Protein AF-A0A3S3NVH1-F1 (afdb_monomer_lite)

Secondary structure (DSSP, 8-state):
-EEETTTTEEE--HHHHHHHHHH-G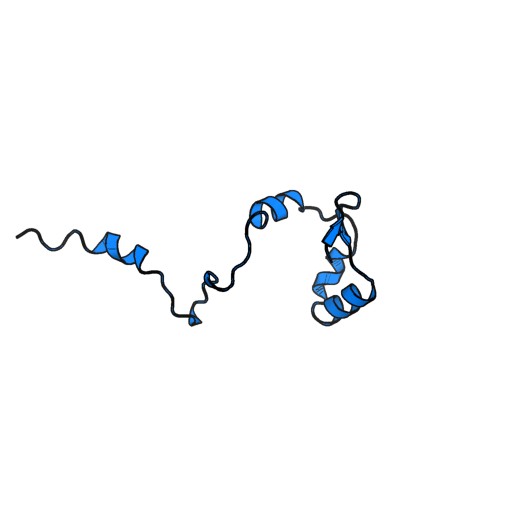GGGGGSSSP-TTHHHHHHHHTT----GGG---GGG----GGGSGGGSTTS---

Structure (mmCIF, N/CA/C/O backbone):
data_AF-A0A3S3NVH1-F1
#
_entry.id   AF-A0A3S3NVH1-F1
#
loop_
_atom_site.group_PDB
_atom_site.id
_atom_site.type_symbol
_atom_site.label_atom_id
_atom_site.label_alt_id
_atom_site.label_comp_id
_atom_site.label_asym_id
_atom_site.label_entity_id
_atom_site.label_seq_id
_atom_site.pdbx_PDB_ins_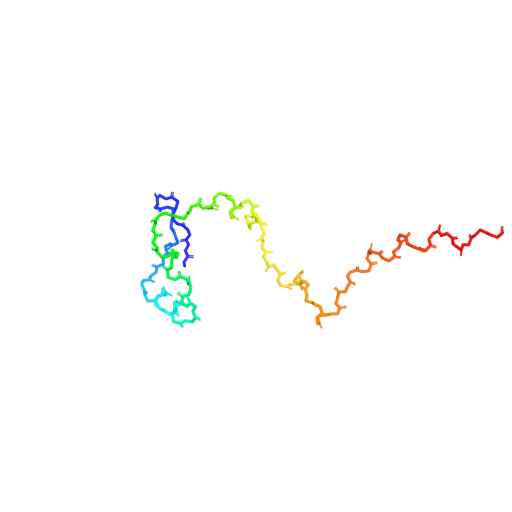code
_atom_site.Cartn_x
_atom_site.Cartn_y
_atom_site.Cartn_z
_atom_site.occupancy
_atom_site.B_iso_or_equiv
_atom_site.auth_seq_id
_atom_site.auth_comp_id
_atom_site.auth_asym_id
_atom_site.auth_atom_id
_atom_site.pdbx_PDB_model_num
ATOM 1 N N . MET A 1 1 ? -12.150 0.394 -5.245 1.00 74.56 1 MET A N 1
ATOM 2 C CA . MET A 1 1 ? -10.993 0.973 -4.536 1.00 74.56 1 MET A CA 1
ATOM 3 C C . MET A 1 1 ? -9.763 0.651 -5.355 1.00 74.56 1 MET A C 1
ATOM 5 O O . MET A 1 1 ? -9.691 -0.466 -5.859 1.00 74.56 1 MET A O 1
ATOM 9 N N . GLY A 1 2 ? -8.856 1.597 -5.537 1.00 78.94 2 GLY A N 1
ATOM 10 C CA . GLY A 1 2 ? -7.644 1.403 -6.327 1.00 78.94 2 GLY A CA 1
ATOM 11 C C . GLY A 1 2 ? -6.561 2.371 -5.882 1.00 78.94 2 GLY A C 1
ATOM 12 O O . GLY A 1 2 ? -6.857 3.366 -5.233 1.00 78.94 2 GLY A O 1
ATOM 13 N N . PHE A 1 3 ? -5.310 2.061 -6.192 1.00 81.81 3 PHE A N 1
ATOM 14 C CA . PHE A 1 3 ? -4.199 2.946 -5.874 1.00 81.81 3 PHE A CA 1
ATOM 15 C C . PHE A 1 3 ? -4.161 4.136 -6.846 1.00 81.81 3 PHE A C 1
ATOM 17 O O . PHE A 1 3 ? -4.264 3.942 -8.057 1.00 81.81 3 PHE A O 1
ATOM 24 N N . ASP A 1 4 ? -4.042 5.352 -6.313 1.00 83.50 4 ASP A N 1
ATOM 25 C CA . ASP A 1 4 ? -3.813 6.585 -7.063 1.00 83.50 4 ASP A CA 1
ATOM 26 C C . ASP A 1 4 ? -2.305 6.901 -7.054 1.00 83.50 4 ASP A C 1
ATOM 28 O O . ASP A 1 4 ? -1.777 7.278 -6.002 1.00 83.50 4 ASP A O 1
ATOM 32 N N . PRO A 1 5 ? -1.607 6.765 -8.197 1.00 78.25 5 PRO A N 1
ATOM 33 C CA . PRO A 1 5 ? -0.165 6.977 -8.285 1.00 78.25 5 PRO A CA 1
ATOM 34 C C . PRO A 1 5 ? 0.238 8.457 -8.233 1.00 78.25 5 PRO A C 1
ATOM 36 O O . PRO A 1 5 ? 1.415 8.750 -8.068 1.00 78.25 5 PRO A O 1
ATOM 39 N N . VAL A 1 6 ? -0.701 9.399 -8.380 1.00 80.25 6 VAL A N 1
ATOM 40 C CA . VAL A 1 6 ? -0.413 10.841 -8.278 1.00 80.25 6 VAL A CA 1
ATOM 41 C C . VAL A 1 6 ? -0.409 11.279 -6.816 1.00 80.25 6 VAL A C 1
ATOM 43 O O . VAL A 1 6 ? 0.425 12.080 -6.401 1.00 80.25 6 VAL A O 1
ATOM 46 N N . LEU A 1 7 ? -1.343 10.741 -6.030 1.00 77.12 7 LEU A N 1
ATOM 47 C CA . LEU A 1 7 ? -1.490 11.042 -4.603 1.00 77.12 7 LEU A CA 1
ATOM 48 C C . LEU A 1 7 ? -0.795 10.015 -3.691 1.00 77.12 7 LEU A C 1
ATOM 50 O O . LEU A 1 7 ? -0.846 10.155 -2.469 1.00 77.12 7 LEU A O 1
ATOM 54 N N . HIS A 1 8 ? -0.196 8.967 -4.267 1.00 77.06 8 HIS A N 1
ATOM 55 C CA . HIS A 1 8 ? 0.356 7.796 -3.573 1.00 77.06 8 HIS A CA 1
ATOM 56 C C . HIS A 1 8 ? -0.559 7.273 -2.451 1.00 77.06 8 HIS A C 1
ATOM 58 O O . HIS A 1 8 ? -0.132 7.072 -1.312 1.00 77.06 8 HIS A O 1
ATOM 64 N N . THR A 1 9 ? -1.851 7.111 -2.753 1.00 81.44 9 THR A N 1
ATOM 65 C CA . THR A 1 9 ? -2.898 6.781 -1.769 1.00 81.44 9 THR A CA 1
ATOM 66 C C . THR A 1 9 ? -3.907 5.799 -2.350 1.00 81.44 9 THR A C 1
ATOM 68 O O . THR A 1 9 ? -4.122 5.747 -3.557 1.00 81.44 9 THR A O 1
ATOM 71 N N . ILE A 1 10 ? -4.568 5.012 -1.498 1.00 82.62 10 ILE A N 1
ATOM 72 C CA . ILE A 1 10 ? -5.694 4.179 -1.927 1.00 82.62 10 ILE A CA 1
ATOM 73 C C . ILE A 1 10 ? -6.933 5.071 -2.098 1.00 82.62 10 ILE A C 1
ATOM 75 O O . ILE A 1 10 ? -7.525 5.553 -1.134 1.00 82.62 10 ILE A O 1
ATOM 79 N N . SER A 1 11 ? -7.341 5.273 -3.346 1.00 82.62 11 SER A N 1
ATOM 80 C CA . SER A 1 11 ? -8.549 6.002 -3.710 1.00 82.62 11 SER A CA 1
ATOM 81 C C . SER A 1 11 ? -9.779 5.092 -3.654 1.00 82.62 11 SER A C 1
ATOM 83 O O . SER A 1 11 ? -9.838 3.994 -4.231 1.00 82.62 11 SER A O 1
ATOM 85 N N . ALA A 1 12 ? -10.790 5.552 -2.928 1.00 83.19 12 ALA A N 1
ATOM 86 C CA . ALA A 1 12 ? -12.089 4.914 -2.806 1.00 83.19 12 ALA A CA 1
ATOM 87 C C . ALA A 1 12 ? -13.156 5.963 -2.481 1.00 83.19 12 ALA A C 1
ATOM 89 O O . ALA A 1 12 ? -12.839 7.065 -2.051 1.00 83.19 12 ALA A O 1
ATOM 90 N N . LEU A 1 13 ? -14.424 5.595 -2.666 1.00 86.88 13 LEU A N 1
ATOM 91 C CA . LEU A 1 13 ? -15.554 6.379 -2.169 1.00 86.88 13 LEU A CA 1
ATOM 92 C C . LEU A 1 13 ? -15.514 6.444 -0.637 1.00 86.88 13 LEU A C 1
ATOM 94 O O . LEU A 1 13 ? -15.245 5.428 0.009 1.00 86.88 13 LEU A O 1
ATOM 98 N N . ASP A 1 14 ? -15.870 7.596 -0.070 1.00 85.69 14 ASP A N 1
ATOM 99 C CA . ASP A 1 14 ? -15.909 7.816 1.384 1.00 85.69 14 ASP A CA 1
ATOM 100 C C . ASP A 1 14 ? -16.760 6.766 2.112 1.00 85.69 14 ASP A C 1
ATOM 102 O O . ASP A 1 14 ? -16.367 6.249 3.154 1.00 85.69 14 ASP A O 1
ATOM 106 N N . GLU A 1 15 ? -17.896 6.374 1.528 1.00 89.06 15 GLU A N 1
ATOM 107 C CA . GLU A 1 15 ? -18.775 5.328 2.070 1.00 89.06 15 GLU A CA 1
ATOM 108 C C . GLU A 1 15 ? -18.092 3.950 2.117 1.00 89.06 15 GLU A C 1
ATOM 110 O O . GLU A 1 15 ? -18.265 3.173 3.064 1.00 89.06 15 GLU A O 1
ATOM 115 N N . ALA A 1 16 ? -17.269 3.653 1.110 1.00 86.94 16 ALA A N 1
ATOM 116 C CA . ALA A 1 16 ? -16.535 2.402 1.028 1.00 86.94 16 ALA A CA 1
ATOM 117 C C . ALA A 1 16 ? -15.403 2.367 2.071 1.00 86.94 16 ALA A C 1
ATOM 119 O O . ALA A 1 16 ? -15.199 1.337 2.717 1.00 86.94 16 ALA A O 1
ATOM 120 N N . TRP A 1 17 ? -14.721 3.496 2.296 1.00 88.44 17 TRP A N 1
ATOM 121 C CA . TRP A 1 17 ? -13.760 3.644 3.391 1.00 88.44 17 TRP A CA 1
ATOM 122 C C . TRP A 1 17 ? -14.423 3.538 4.762 1.00 88.44 17 TRP A C 1
ATOM 124 O O . TRP A 1 17 ? -13.939 2.784 5.602 1.00 88.44 17 TRP A O 1
ATOM 134 N N . ALA A 1 18 ? -15.551 4.216 4.981 1.00 89.94 18 ALA A N 1
ATOM 135 C CA 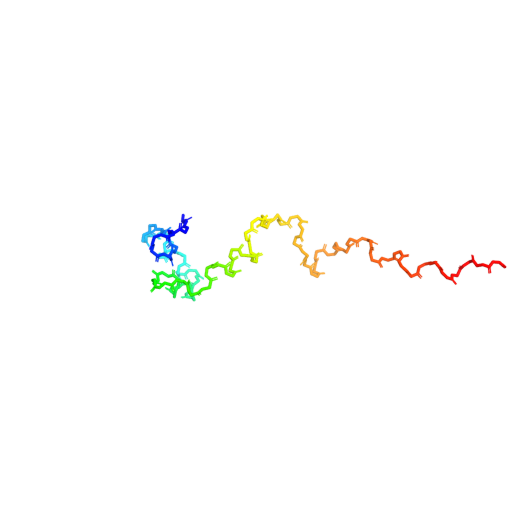. ALA A 1 18 ? -16.283 4.171 6.246 1.00 89.94 18 ALA A CA 1
ATOM 136 C C . ALA A 1 18 ? -16.685 2.735 6.618 1.00 89.94 18 ALA A C 1
ATOM 138 O O . ALA A 1 18 ? -16.412 2.277 7.730 1.00 89.94 18 ALA A O 1
ATOM 139 N N . SER A 1 19 ? -17.238 1.993 5.655 1.00 91.06 19 SER A N 1
ATOM 140 C CA . SER A 1 19 ? -17.599 0.583 5.837 1.00 91.06 19 SER A CA 1
ATOM 141 C C . SER A 1 19 ? -16.375 -0.290 6.145 1.00 91.06 19 SER A C 1
ATOM 143 O O . SER A 1 19 ? -16.417 -1.146 7.031 1.00 91.06 19 SER A O 1
ATOM 145 N N . TYR A 1 20 ? -15.258 -0.065 5.446 1.00 89.12 20 TYR A N 1
ATOM 146 C CA . TYR A 1 20 ? -14.034 -0.845 5.633 1.00 89.12 20 TYR A CA 1
ATOM 147 C C . TYR A 1 20 ? -13.338 -0.551 6.968 1.00 89.12 20 TYR A C 1
ATOM 149 O O . TYR A 1 20 ? -12.871 -1.479 7.629 1.00 89.12 20 TYR A O 1
ATOM 157 N N . ILE A 1 21 ? -13.308 0.712 7.400 1.00 92.62 21 ILE A N 1
ATOM 158 C CA . ILE A 1 21 ? -12.735 1.145 8.683 1.00 92.62 21 ILE A CA 1
ATOM 159 C C . ILE A 1 21 ? -13.579 0.637 9.852 1.00 92.62 21 ILE A C 1
ATOM 161 O O . ILE A 1 21 ? -13.017 0.221 10.864 1.00 92.62 21 ILE A O 1
ATOM 165 N N . GLN A 1 22 ? -14.908 0.606 9.718 1.00 93.31 22 GLN A N 1
ATOM 166 C CA . GLN A 1 22 ? -15.778 0.030 10.747 1.00 93.31 22 GLN A CA 1
ATOM 167 C C . GLN A 1 22 ? -15.434 -1.443 11.016 1.00 93.31 22 GLN A C 1
ATOM 169 O O . GLN A 1 22 ? -15.404 -1.868 12.170 1.00 93.31 22 GLN A O 1
ATOM 174 N N . ALA A 1 23 ? -15.143 -2.214 9.965 1.00 92.75 23 ALA A N 1
ATOM 175 C CA . ALA A 1 23 ? -14.696 -3.600 10.096 1.00 92.75 23 ALA A CA 1
ATOM 176 C C . ALA A 1 23 ? -13.217 -3.714 10.512 1.00 92.75 23 ALA A C 1
ATOM 178 O O . ALA A 1 23 ? -12.846 -4.640 11.231 1.00 92.75 23 ALA A O 1
ATOM 179 N N . ASN A 1 24 ? -12.370 -2.777 10.074 1.00 89.19 24 ASN A N 1
ATOM 180 C CA . ASN A 1 24 ? -10.923 -2.792 10.278 1.00 89.19 24 ASN A CA 1
ATOM 181 C C . ASN A 1 24 ? -10.417 -1.409 10.721 1.00 89.19 24 ASN A C 1
ATOM 183 O O . ASN A 1 24 ? -9.860 -0.669 9.907 1.00 89.19 24 ASN A O 1
ATOM 187 N N . PRO A 1 25 ? -10.517 -1.058 12.016 1.00 90.25 25 PRO A N 1
ATOM 188 C CA . PRO A 1 25 ? -10.176 0.286 12.495 1.00 90.25 25 PRO A CA 1
ATOM 189 C C . PRO A 1 25 ? -8.730 0.705 12.201 1.00 90.25 25 PRO A C 1
ATOM 191 O O . PRO A 1 25 ? -8.440 1.875 11.976 1.00 90.25 25 PRO A O 1
ATOM 194 N N . LYS A 1 26 ? -7.813 -0.270 12.137 1.00 85.75 26 LYS A N 1
ATOM 195 C CA . LYS A 1 26 ? -6.399 -0.057 11.788 1.00 85.75 26 LYS A CA 1
ATOM 196 C C . LYS A 1 26 ? -6.194 0.429 10.350 1.00 85.75 26 LYS A C 1
ATOM 198 O O . LYS A 1 26 ? -5.117 0.919 10.040 1.00 85.75 26 LYS A O 1
ATOM 203 N N . ALA A 1 27 ? -7.192 0.294 9.477 1.00 86.31 27 ALA A N 1
ATOM 204 C CA . ALA A 1 27 ? -7.087 0.712 8.087 1.00 86.31 27 ALA A CA 1
ATOM 205 C C . ALA A 1 27 ? -7.179 2.235 7.895 1.00 86.31 27 ALA A C 1
ATOM 207 O O . ALA A 1 27 ? -6.795 2.730 6.839 1.00 86.31 27 ALA A O 1
ATOM 208 N N . ALA A 1 28 ? -7.640 2.979 8.909 1.00 86.12 28 ALA A N 1
ATOM 209 C CA . ALA A 1 28 ? -7.799 4.432 8.834 1.00 86.12 28 ALA A CA 1
ATOM 210 C C . ALA A 1 28 ? -6.493 5.164 8.472 1.00 86.12 28 ALA A C 1
ATOM 212 O O . ALA A 1 28 ? -6.522 6.158 7.753 1.00 86.12 28 ALA A O 1
ATOM 213 N N . GLN A 1 29 ? -5.341 4.637 8.898 1.00 83.31 29 GLN A N 1
ATOM 214 C CA . GLN A 1 29 ? -4.027 5.208 8.579 1.00 83.31 29 GLN A CA 1
ATOM 215 C C . GLN A 1 29 ? -3.672 5.151 7.081 1.00 83.31 29 GLN A C 1
ATOM 217 O O . GLN A 1 29 ? -2.791 5.873 6.635 1.00 83.31 29 GLN A O 1
ATOM 222 N N . PHE A 1 30 ? -4.339 4.296 6.297 1.00 79.69 30 PHE A N 1
ATOM 223 C CA . PHE A 1 30 ? -4.107 4.168 4.853 1.00 79.69 30 PHE A CA 1
ATOM 224 C C . PHE A 1 30 ? -4.999 5.097 4.017 1.00 79.69 30 PHE A C 1
ATOM 226 O O . PHE A 1 30 ? -4.867 5.131 2.795 1.00 79.69 30 PHE A O 1
ATOM 233 N N . CYS A 1 31 ? -5.911 5.836 4.658 1.00 78.62 31 CYS A N 1
ATOM 234 C CA . CYS A 1 31 ? -6.728 6.861 4.002 1.00 78.62 31 CYS A CA 1
ATOM 235 C C . CYS A 1 31 ? -5.967 8.183 3.821 1.00 78.62 31 CYS A C 1
ATOM 237 O O . CYS A 1 31 ? -6.385 9.034 3.041 1.00 78.62 31 CYS A O 1
ATOM 239 N N . THR A 1 32 ? -4.882 8.381 4.574 1.00 75.94 32 THR A N 1
ATOM 240 C CA . THR A 1 32 ? -4.085 9.609 4.571 1.00 75.94 32 THR A CA 1
ATOM 241 C C . THR A 1 32 ? -2.839 9.458 3.688 1.00 75.94 32 THR A C 1
ATOM 243 O O . THR A 1 32 ? -2.109 8.484 3.873 1.00 75.94 32 THR A O 1
ATOM 246 N N . PRO A 1 33 ? -2.554 10.407 2.777 1.00 72.94 33 PRO A N 1
ATOM 247 C CA . PRO A 1 33 ? -1.322 10.408 1.987 1.00 72.94 33 PRO A CA 1
ATOM 248 C C . PRO A 1 33 ? -0.068 10.765 2.806 1.00 72.94 33 PRO A C 1
ATOM 250 O O . PRO A 1 33 ? -0.186 11.564 3.742 1.00 72.94 33 PRO A O 1
ATOM 253 N N . PRO A 1 34 ? 1.140 10.327 2.388 1.00 70.94 34 PRO A N 1
ATOM 254 C CA . PRO A 1 34 ? 1.450 9.326 1.357 1.00 70.94 34 PRO A CA 1
ATOM 255 C C . PRO A 1 34 ? 1.755 7.933 1.946 1.00 70.94 34 PRO A C 1
ATOM 257 O O . PRO A 1 34 ? 2.245 7.804 3.068 1.00 70.94 34 PRO A O 1
ATOM 260 N N . LEU A 1 35 ? 1.514 6.874 1.167 1.00 79.06 35 LEU A N 1
ATOM 261 C CA . LEU A 1 35 ? 1.875 5.504 1.542 1.00 79.06 35 LEU A CA 1
ATOM 262 C C . LEU A 1 35 ? 3.399 5.289 1.421 1.00 79.06 35 LEU A C 1
ATOM 264 O O . LEU A 1 35 ? 3.915 5.094 0.325 1.00 79.06 35 LEU A O 1
ATOM 268 N N . GLU A 1 36 ? 4.119 5.292 2.547 1.00 77.62 36 GLU A N 1
ATOM 269 C CA . GLU A 1 36 ? 5.599 5.326 2.597 1.00 77.62 36 GLU A CA 1
ATOM 270 C C . GLU A 1 36 ? 6.330 4.149 1.919 1.00 77.62 36 GLU A C 1
ATOM 272 O O . GLU A 1 36 ? 7.512 4.258 1.604 1.00 77.62 36 GLU A O 1
ATOM 277 N N . PHE A 1 37 ? 5.653 3.021 1.685 1.00 80.06 37 PHE A N 1
ATOM 278 C CA . PHE A 1 37 ? 6.277 1.783 1.199 1.00 80.06 37 PHE A CA 1
ATOM 279 C C . PHE A 1 37 ? 5.575 1.190 -0.021 1.00 80.06 37 PHE A C 1
ATOM 281 O O . PHE A 1 37 ? 5.593 -0.027 -0.207 1.00 80.06 37 PHE A O 1
ATOM 288 N N . GLU A 1 38 ? 4.932 2.019 -0.841 1.00 79.94 38 GLU A N 1
ATOM 289 C CA . GLU A 1 38 ? 4.209 1.542 -2.022 1.00 79.94 38 GLU A CA 1
ATOM 290 C C . GLU A 1 38 ? 5.087 0.681 -2.947 1.00 79.94 38 GLU A C 1
ATOM 292 O O . GLU A 1 38 ? 4.705 -0.450 -3.240 1.00 79.94 38 GLU A O 1
ATOM 297 N N . ASP A 1 39 ? 6.280 1.147 -3.326 1.00 81.44 39 ASP A N 1
ATOM 298 C CA . ASP A 1 39 ? 7.190 0.392 -4.201 1.00 81.44 39 ASP A CA 1
ATOM 299 C C . ASP A 1 39 ? 7.526 -0.992 -3.631 1.00 81.44 39 ASP A C 1
ATOM 301 O O . ASP A 1 39 ? 7.496 -2.002 -4.334 1.00 81.44 39 ASP A O 1
ATOM 305 N N . ALA A 1 40 ? 7.806 -1.061 -2.327 1.00 84.44 40 ALA A N 1
ATOM 306 C CA . ALA A 1 40 ? 8.109 -2.317 -1.650 1.00 84.44 40 ALA A CA 1
ATOM 307 C C . ALA A 1 40 ? 6.886 -3.246 -1.612 1.00 84.44 40 ALA A C 1
ATOM 309 O O . ALA A 1 40 ? 7.017 -4.448 -1.848 1.00 84.44 40 ALA A O 1
ATOM 310 N N . LEU A 1 41 ? 5.692 -2.701 -1.362 1.00 81.69 41 LEU A N 1
ATOM 311 C CA . LEU A 1 41 ? 4.443 -3.460 -1.416 1.00 81.69 41 LEU A CA 1
ATOM 312 C C . LEU A 1 41 ? 4.170 -3.968 -2.835 1.00 81.69 41 LEU A C 1
ATOM 314 O O . LEU A 1 41 ? 3.779 -5.121 -2.992 1.00 81.69 41 LEU A O 1
ATOM 318 N N . ASN A 1 42 ? 4.433 -3.169 -3.866 1.00 81.50 42 ASN A N 1
ATOM 319 C CA . ASN A 1 42 ? 4.310 -3.599 -5.254 1.00 81.50 42 ASN A CA 1
ATOM 320 C C . ASN A 1 42 ? 5.371 -4.649 -5.634 1.00 81.50 42 ASN A C 1
ATOM 322 O O . ASN A 1 42 ? 5.089 -5.529 -6.433 1.00 81.50 42 ASN A O 1
ATOM 326 N N . ILE A 1 43 ? 6.563 -4.648 -5.038 1.00 84.56 43 ILE A N 1
ATOM 327 C CA . ILE A 1 43 ? 7.547 -5.726 -5.254 1.00 84.56 43 ILE A CA 1
ATOM 328 C C . ILE A 1 43 ? 7.103 -7.033 -4.577 1.00 84.56 43 ILE A C 1
ATOM 330 O O . ILE A 1 43 ? 7.267 -8.108 -5.149 1.00 84.56 43 ILE A O 1
ATOM 334 N N . ILE A 1 44 ? 6.542 -6.957 -3.364 1.00 83.44 44 ILE A N 1
ATOM 335 C CA . ILE A 1 44 ? 6.113 -8.142 -2.600 1.00 83.44 44 ILE A CA 1
ATOM 336 C C . ILE A 1 44 ? 4.816 -8.732 -3.170 1.00 83.44 44 ILE A C 1
ATOM 338 O O . ILE A 1 44 ? 4.674 -9.950 -3.266 1.00 83.44 44 ILE A O 1
ATOM 342 N N . PHE A 1 45 ? 3.860 -7.873 -3.524 1.00 78.06 45 PHE A N 1
ATOM 343 C CA . PHE A 1 45 ? 2.505 -8.270 -3.913 1.00 78.06 45 PHE A CA 1
ATOM 344 C C . PHE A 1 45 ? 2.210 -8.072 -5.404 1.00 78.06 45 PHE A C 1
ATOM 346 O O . PHE A 1 45 ? 1.289 -8.698 -5.929 1.00 78.06 45 PHE A O 1
ATOM 353 N N . GLY A 1 46 ? 2.970 -7.241 -6.115 1.00 74.06 46 GLY A N 1
ATOM 354 C CA . GLY A 1 46 ? 2.788 -7.015 -7.548 1.00 74.06 46 GLY A CA 1
ATOM 355 C C . GLY A 1 46 ? 3.111 -8.271 -8.349 1.00 74.06 46 GLY A C 1
ATOM 356 O O . GLY A 1 46 ? 4.058 -9.003 -8.071 1.00 74.06 46 GLY A O 1
ATOM 357 N N . GLY A 1 47 ? 2.247 -8.585 -9.312 1.00 69.62 47 GLY A N 1
ATOM 358 C CA . GLY A 1 47 ? 2.303 -9.843 -10.064 1.00 69.62 47 GLY A CA 1
ATOM 359 C C . GLY A 1 47 ? 1.812 -11.074 -9.291 1.00 69.62 47 GLY A C 1
ATOM 360 O O . GLY A 1 47 ? 1.587 -12.117 -9.904 1.00 69.62 47 GLY A O 1
ATOM 361 N N . THR A 1 48 ? 1.564 -10.961 -7.982 1.00 64.75 48 THR A N 1
ATOM 362 C CA . THR A 1 48 ? 1.037 -12.055 -7.163 1.00 64.75 48 THR A CA 1
ATOM 363 C C . THR A 1 48 ? -0.477 -11.929 -7.047 1.00 64.75 48 THR A C 1
ATOM 365 O O . THR A 1 48 ? -1.007 -11.157 -6.254 1.00 64.75 48 THR A O 1
ATOM 368 N N . THR A 1 49 ? -1.211 -12.728 -7.820 1.00 66.25 49 THR A N 1
ATOM 369 C CA . THR A 1 49 ? -2.625 -12.970 -7.512 1.00 66.25 49 THR 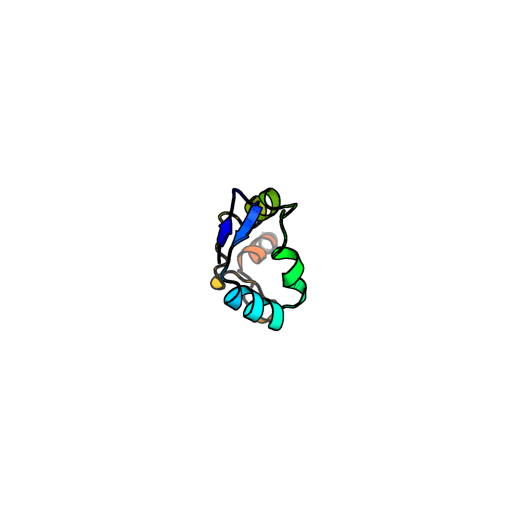A CA 1
ATOM 370 C C . THR A 1 49 ? -2.673 -13.984 -6.381 1.00 66.25 49 THR A C 1
ATOM 372 O O . THR A 1 49 ? -2.237 -15.121 -6.564 1.00 66.25 49 THR A O 1
ATOM 375 N N . ALA A 1 50 ? -3.199 -13.591 -5.219 1.00 61.94 50 ALA A N 1
ATOM 376 C CA . ALA A 1 50 ? -3.493 -14.518 -4.131 1.00 61.94 50 ALA A CA 1
ATOM 377 C C . ALA A 1 50 ? -4.619 -15.470 -4.569 1.00 61.94 50 ALA A C 1
ATOM 379 O O . ALA A 1 50 ? -5.790 -15.299 -4.236 1.00 61.94 50 ALA A O 1
ATOM 380 N N . MET A 1 51 ? -4.273 -16.473 -5.370 1.00 60.59 51 MET A N 1
ATOM 381 C CA . MET A 1 51 ? -5.160 -17.578 -5.672 1.00 60.59 51 MET A CA 1
ATOM 382 C C . MET A 1 51 ? -5.247 -18.395 -4.387 1.00 60.59 51 MET A C 1
ATOM 384 O O . MET A 1 51 ? -4.287 -19.074 -4.023 1.00 60.59 51 MET A O 1
ATOM 388 N N . GLY A 1 52 ? -6.382 -18.332 -3.687 1.00 62.16 52 GLY A N 1
ATOM 389 C CA . GLY A 1 52 ? -6.601 -19.089 -2.446 1.00 62.16 52 GLY A CA 1
ATOM 390 C C . GLY A 1 52 ? -6.319 -20.594 -2.581 1.00 62.16 52 GLY A C 1
ATOM 391 O O . GLY A 1 52 ? -6.076 -21.258 -1.582 1.00 62.16 52 GLY A O 1
ATOM 392 N N . ALA A 1 53 ? -6.259 -21.115 -3.813 1.00 62.56 53 ALA A N 1
ATOM 393 C CA . ALA A 1 53 ? -5.807 -22.466 -4.135 1.00 62.56 53 ALA A CA 1
ATOM 394 C C . ALA A 1 53 ? -4.368 -22.790 -3.677 1.00 62.56 53 ALA A C 1
ATOM 396 O O . ALA A 1 53 ? -4.078 -23.955 -3.420 1.00 62.56 53 ALA A O 1
ATOM 397 N N . TYR A 1 54 ? -3.479 -21.796 -3.557 1.00 62.41 54 TYR A N 1
ATOM 398 C CA . TYR A 1 54 ? -2.100 -21.973 -3.071 1.00 62.41 54 TYR A CA 1
ATOM 399 C C . TYR A 1 54 ? -1.894 -21.449 -1.644 1.00 62.41 54 TYR A C 1
ATOM 401 O O . TYR A 1 54 ? -0.770 -21.450 -1.144 1.00 62.41 54 TYR A O 1
ATOM 409 N N . ALA A 1 55 ? -2.958 -20.988 -0.979 1.00 63.94 55 ALA A N 1
ATOM 410 C CA . ALA A 1 55 ? -2.874 -20.556 0.407 1.00 63.94 55 ALA A CA 1
ATOM 411 C C . ALA A 1 55 ? -2.640 -21.781 1.298 1.00 63.94 55 ALA A C 1
ATOM 413 O O . ALA A 1 55 ? -3.532 -22.603 1.517 1.00 63.94 55 ALA A O 1
ATOM 414 N N . TRP A 1 56 ? -1.419 -21.916 1.811 1.00 63.62 56 TRP A N 1
ATOM 415 C CA . TRP A 1 56 ? -1.112 -22.954 2.780 1.00 63.62 56 TRP A CA 1
ATOM 416 C C . TRP A 1 56 ? -1.655 -22.544 4.150 1.00 63.62 56 TRP A C 1
ATOM 418 O O . TRP A 1 56 ? -1.216 -21.552 4.729 1.00 63.62 56 TRP A O 1
ATOM 428 N N . ALA A 1 57 ? -2.602 -23.318 4.677 1.00 64.12 57 ALA A N 1
ATOM 429 C CA . ALA A 1 57 ? -2.960 -23.271 6.088 1.00 64.12 57 ALA A CA 1
ATOM 430 C C . ALA A 1 57 ? -2.544 -24.599 6.740 1.00 64.12 57 ALA A C 1
ATOM 432 O O . ALA A 1 57 ? -2.807 -25.655 6.157 1.00 64.12 57 ALA A O 1
ATOM 433 N N . PRO A 1 58 ? -1.965 -24.589 7.955 1.00 59.34 58 PRO A N 1
ATOM 434 C CA . PRO A 1 58 ? -1.642 -25.816 8.687 1.00 59.34 58 PRO A CA 1
ATOM 435 C C . PRO A 1 58 ? -2.849 -26.757 8.851 1.00 59.34 58 PRO A C 1
ATOM 437 O O . PRO A 1 58 ? -2.692 -27.973 8.872 1.00 59.34 58 PRO A O 1
ATOM 440 N N . SER A 1 59 ? -4.063 -26.198 8.922 1.00 68.44 59 SER A N 1
ATOM 441 C CA . SER A 1 59 ? -5.331 -26.934 8.977 1.00 68.44 59 SER A CA 1
ATOM 442 C C . SER A 1 59 ? -5.825 -27.454 7.623 1.00 68.44 59 SER A C 1
ATOM 444 O O . SER A 1 59 ? -6.661 -28.353 7.603 1.00 68.44 59 SER A O 1
ATOM 446 N N . SER A 1 60 ? -5.329 -26.928 6.496 1.00 64.88 60 SER A N 1
ATOM 447 C CA . SER A 1 60 ? -5.750 -27.355 5.154 1.00 64.88 60 SER A CA 1
ATOM 448 C C . SER A 1 60 ? -5.165 -28.711 4.754 1.00 64.88 60 SER A C 1
ATOM 450 O O . SER A 1 60 ? -5.607 -29.285 3.766 1.00 64.88 60 SER A O 1
ATOM 452 N N . GLY A 1 61 ? -4.170 -29.239 5.479 1.00 56.94 61 GLY A N 1
ATOM 453 C CA . GLY A 1 61 ? -3.625 -30.588 5.268 1.00 56.94 61 GLY A CA 1
ATOM 454 C C . GLY A 1 61 ? -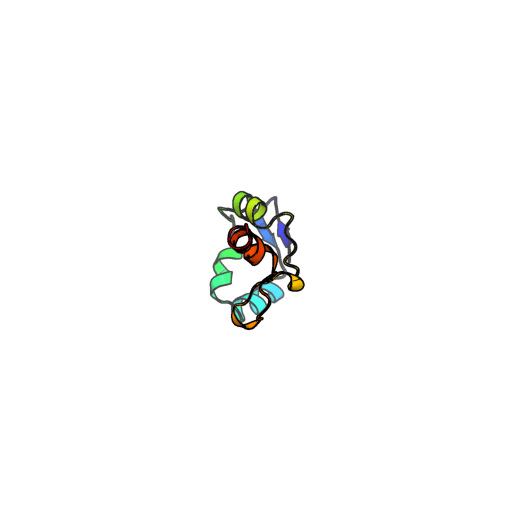2.885 -30.818 3.939 1.00 56.94 61 GLY A C 1
ATOM 455 O O . GLY A 1 61 ? -2.324 -31.893 3.733 1.00 56.94 61 GLY A O 1
ATOM 456 N N . VAL A 1 62 ? -2.837 -29.832 3.037 1.00 59.59 62 VAL A N 1
ATOM 457 C CA . VAL A 1 62 ? -2.174 -29.958 1.734 1.00 59.59 62 VAL A CA 1
ATOM 458 C C . VAL A 1 62 ? -0.693 -29.606 1.870 1.00 59.59 62 VAL A C 1
ATOM 460 O O . VAL A 1 62 ? -0.264 -28.479 1.634 1.00 59.59 62 VAL A O 1
ATOM 463 N N . LEU A 1 63 ? 0.111 -30.595 2.254 1.00 59.06 63 LEU A N 1
ATOM 464 C CA . LEU A 1 63 ? 1.548 -30.578 1.998 1.00 59.06 63 LEU A CA 1
ATOM 465 C C . LEU A 1 63 ? 1.752 -31.045 0.547 1.00 59.06 63 LEU A C 1
ATOM 467 O O . LEU A 1 63 ? 1.479 -32.205 0.230 1.00 59.06 63 LEU A O 1
ATOM 471 N N . HIS A 1 64 ? 2.194 -30.167 -0.358 1.00 58.09 64 HIS A N 1
ATOM 472 C CA . HIS A 1 64 ? 2.617 -30.614 -1.689 1.00 58.09 64 HIS A CA 1
ATOM 473 C C . HIS A 1 64 ? 3.786 -31.597 -1.506 1.00 58.09 64 HIS A C 1
ATOM 475 O O . HIS A 1 64 ? 4.821 -31.244 -0.943 1.00 58.09 64 HIS A O 1
ATOM 481 N N . LYS A 1 65 ? 3.606 -32.845 -1.956 1.00 57.62 65 LYS A N 1
ATOM 482 C CA . LYS A 1 65 ? 4.503 -33.998 -1.724 1.00 57.62 65 LYS A CA 1
ATOM 483 C C . LYS A 1 65 ? 5.946 -33.842 -2.235 1.00 57.62 65 LYS A C 1
ATOM 485 O O . LYS A 1 65 ? 6.769 -34.698 -1.939 1.00 57.62 65 LYS A O 1
ATOM 490 N N . ASN A 1 66 ? 6.288 -32.746 -2.910 1.00 57.34 66 ASN A N 1
ATOM 491 C CA . ASN A 1 66 ? 7.605 -32.543 -3.523 1.00 57.34 66 ASN A CA 1
ATOM 492 C C . ASN A 1 66 ? 8.757 -32.288 -2.529 1.00 57.34 66 ASN A C 1
ATOM 494 O O . ASN A 1 66 ? 9.889 -32.127 -2.963 1.00 57.34 66 ASN A O 1
ATOM 498 N N . VAL A 1 67 ? 8.50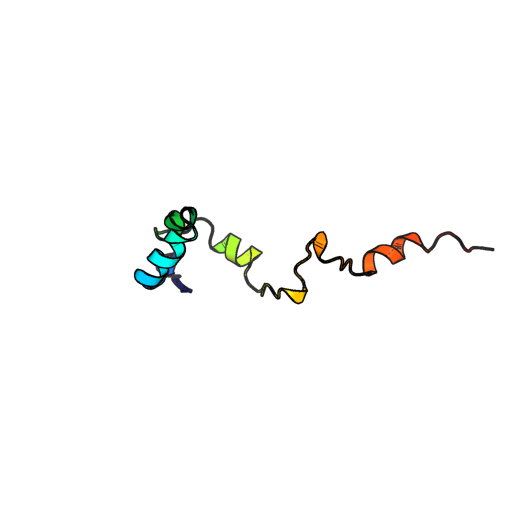9 -32.260 -1.214 1.00 55.03 67 VAL A N 1
ATOM 499 C CA . VAL A 1 67 ? 9.579 -32.182 -0.195 1.00 55.03 67 VAL A CA 1
ATOM 500 C C . VAL A 1 67 ? 10.016 -33.572 0.301 1.00 55.03 67 VAL A C 1
ATOM 502 O O . VAL A 1 67 ? 11.072 -33.700 0.911 1.00 55.03 67 VAL A O 1
ATOM 505 N N . VAL A 1 68 ? 9.249 -34.637 0.027 1.00 50.47 68 VAL A N 1
ATOM 506 C CA . VAL A 1 68 ? 9.492 -35.970 0.620 1.00 50.47 68 VAL A CA 1
ATOM 507 C C . VAL A 1 68 ? 10.453 -36.847 -0.199 1.00 50.47 68 VAL A C 1
ATOM 509 O O . VAL A 1 68 ? 10.988 -37.813 0.343 1.00 50.47 68 VAL A O 1
ATOM 512 N N . ASP A 1 69 ? 10.752 -36.501 -1.454 1.00 50.56 69 ASP A N 1
ATOM 513 C CA . ASP A 1 69 ? 11.624 -37.337 -2.298 1.00 50.56 69 ASP A CA 1
ATOM 514 C C . ASP A 1 69 ? 13.129 -37.104 -2.094 1.00 50.56 69 ASP A C 1
ATOM 516 O O . ASP A 1 69 ? 13.923 -37.935 -2.511 1.00 50.56 69 ASP A O 1
ATOM 520 N N . ILE A 1 70 ? 13.559 -36.069 -1.359 1.00 52.22 70 ILE A N 1
ATOM 521 C CA . ILE A 1 70 ? 14.998 -35.875 -1.070 1.00 52.22 70 ILE A CA 1
ATOM 522 C C . ILE A 1 70 ? 15.513 -36.896 -0.030 1.00 52.22 70 ILE A C 1
ATOM 524 O O . ILE A 1 70 ? 16.715 -37.127 0.074 1.00 52.22 70 ILE A O 1
ATOM 528 N N . THR A 1 71 ? 14.630 -37.563 0.721 1.00 50.84 71 THR A N 1
ATOM 529 C CA . THR A 1 71 ? 15.036 -38.434 1.843 1.00 50.84 71 THR A CA 1
ATOM 530 C C . THR A 1 71 ? 14.892 -39.935 1.565 1.00 50.84 71 THR A C 1
ATOM 532 O O . THR A 1 71 ? 15.124 -40.733 2.472 1.00 50.84 71 THR A O 1
ATOM 535 N N . ARG A 1 72 ? 14.503 -40.358 0.350 1.00 49.06 72 ARG A N 1
ATOM 536 C CA . ARG A 1 72 ? 14.327 -41.793 0.023 1.00 49.06 72 ARG A CA 1
ATOM 537 C C . ARG A 1 72 ? 15.477 -42.415 -0.781 1.00 49.06 72 ARG A C 1
ATOM 539 O O . ARG A 1 72 ? 15.523 -43.636 -0.871 1.00 49.06 72 ARG A O 1
ATOM 546 N N . ASP A 1 73 ? 16.445 -41.633 -1.254 1.00 51.62 73 ASP A N 1
ATOM 547 C CA . ASP A 1 73 ? 17.552 -42.112 -2.105 1.00 51.62 73 ASP A CA 1
ATOM 548 C C . ASP A 1 73 ? 18.810 -42.588 -1.345 1.00 51.62 73 ASP A C 1
ATOM 550 O O . ASP A 1 73 ? 19.938 -42.396 -1.795 1.00 51.62 73 ASP A O 1
ATOM 554 N N . THR A 1 74 ? 18.694 -43.209 -0.166 1.00 52.81 74 THR A N 1
ATOM 555 C CA . THR A 1 74 ? 19.897 -43.796 0.486 1.00 52.81 74 THR A CA 1
ATOM 556 C C . THR A 1 74 ? 19.653 -45.115 1.219 1.00 52.81 74 THR A C 1
ATOM 558 O O . THR A 1 74 ? 20.529 -45.593 1.929 1.00 52.81 74 THR A O 1
ATOM 561 N N . GLN A 1 75 ? 18.510 -45.776 1.034 1.00 51.53 75 GLN A N 1
ATOM 562 C CA . GLN A 1 75 ? 18.328 -47.133 1.565 1.00 51.53 75 GLN A CA 1
ATOM 563 C C . GLN A 1 75 ? 17.721 -48.063 0.520 1.00 51.53 75 GLN A C 1
ATOM 565 O O . GLN A 1 75 ? 16.629 -48.573 0.718 1.00 51.53 75 GLN A O 1
ATOM 570 N N . ASP A 1 76 ? 18.439 -48.252 -0.589 1.00 48.31 76 ASP A N 1
ATOM 571 C CA . ASP A 1 76 ? 18.494 -49.542 -1.290 1.00 48.31 76 ASP A CA 1
ATOM 572 C C . ASP A 1 76 ? 19.720 -49.566 -2.228 1.00 48.31 76 ASP A C 1
ATOM 574 O O . ASP A 1 76 ? 19.644 -49.286 -3.422 1.00 48.31 76 ASP A O 1
ATOM 578 N N . ILE A 1 77 ? 20.901 -49.810 -1.655 1.00 47.47 77 ILE A N 1
ATOM 579 C CA . ILE A 1 77 ? 22.019 -50.417 -2.386 1.00 47.47 77 ILE A CA 1
ATOM 580 C C . ILE A 1 77 ? 22.243 -51.783 -1.736 1.00 47.47 77 ILE A C 1
ATOM 582 O O . ILE A 1 77 ? 22.644 -51.862 -0.576 1.00 47.47 77 ILE A O 1
ATOM 586 N N . THR A 1 78 ? 21.849 -52.823 -2.474 1.00 47.38 78 THR A N 1
ATOM 587 C CA . THR A 1 78 ? 22.026 -54.251 -2.160 1.00 47.38 78 THR A CA 1
ATOM 588 C C . THR A 1 78 ? 23.484 -54.605 -1.881 1.00 47.38 78 THR A C 1
ATOM 590 O O . THR A 1 78 ? 24.363 -54.092 -2.611 1.00 47.38 78 THR A O 1
#

Organism: NCBI:txid337451

pLDDT: mean 72.6, std 13.64, range [47.38, 93.31]

Sequence (78 aa):
MGFDPVLHTISALDEAWASYIQANPKAAQFCTPPLEFEDALNIIFGGTTAMGAYAWAPSSGVLHKNVVDITRDTQDIT

Foldseek 3Di:
DDADPVQCARDDDPVVVVVVCVVPVVCPVRRDDHDPCPVVCCVVCPVDDPPVVPDDDPVVPDDPCVVPVVPPPPPDDD

Radius of gyration: 21.44 Å; chains: 1; bounding box: 41×65×23 Å